Protein AF-A0A397USR7-F1 (afdb_monomer_lite)

Secondary structure (DSSP, 8-state):
-HHHHHHHTTTTTT--TTT-EEEEES-TT-HHHHHHHTTT-SEEEEEE-GGGHHHHHHHHHHHS-HHHHHHHEEEEE--TTSPPPHHHHTS--SEEEESS---SGGGHHHHHHHHHHHHHHSS---------SSHHHHHHHHH--

Radius of gyration: 20.98 Å; chains: 1; bounding box: 42×26×75 Å

InterPro domains:
  IPR019410 Lysine methyltransferase [PF10294] (16-126)
  IPR019410 Lysine methyltransferase [PTHR14614] (4-123)
  IPR029063 S-adenosyl-L-methionine-dependent methyltransferase superfamily [G3DSA:3.40.50.150] (1-145)
  IPR029063 S-adenosyl-L-methionine-dependent methyltransferase superfamily [SSF53335] (12-122)

Structure (mmCIF, N/CA/C/O backbone):
data_AF-A0A397USR7-F1
#
_entry.id   AF-A0A397USR7-F1
#
loop_
_atom_site.group_PDB
_atom_site.id
_atom_site.type_symbol
_atom_site.label_atom_id
_atom_site.label_alt_id
_atom_site.label_comp_id
_atom_site.label_asym_id
_atom_site.label_entity_id
_atom_site.label_seq_id
_atom_site.pdbx_PDB_ins_code
_atom_site.Cartn_x
_atom_site.Cartn_y
_atom_site.Cartn_z
_atom_site.occupancy
_atom_site.B_iso_or_equiv
_atom_site.auth_seq_id
_atom_site.auth_comp_id
_atom_site.auth_asym_id
_atom_site.auth_atom_id
_atom_site.pdbx_PDB_model_num
ATOM 1 N N . MET A 1 1 ? 2.174 -14.957 -7.013 1.00 81.12 1 MET A N 1
ATOM 2 C CA . MET A 1 1 ? 1.853 -15.873 -5.900 1.00 81.12 1 MET A CA 1
ATOM 3 C C . MET A 1 1 ? 0.728 -15.269 -5.062 1.00 81.12 1 MET A C 1
ATOM 5 O O . MET A 1 1 ? -0.366 -15.808 -5.127 1.00 81.12 1 MET A O 1
ATOM 9 N N . LEU A 1 2 ? 0.913 -14.080 -4.467 1.00 93.56 2 LEU A N 1
ATOM 10 C CA . LEU A 1 2 ? -0.160 -13.341 -3.780 1.00 93.56 2 LEU A CA 1
ATOM 11 C C . LEU A 1 2 ? -1.098 -12.548 -4.717 1.00 93.56 2 LEU A C 1
ATOM 13 O O . LEU A 1 2 ? -2.306 -12.761 -4.684 1.00 93.56 2 LEU A O 1
ATOM 17 N N . SER A 1 3 ? -0.575 -11.718 -5.631 1.00 93.00 3 SER A N 1
ATOM 18 C CA . SER A 1 3 ? -1.419 -10.931 -6.563 1.00 93.00 3 SER A CA 1
ATOM 19 C C . SER A 1 3 ? -2.376 -11.797 -7.394 1.00 93.00 3 SER A C 1
ATOM 21 O O . SER A 1 3 ? -3.562 -11.501 -7.518 1.00 93.00 3 SER A O 1
ATOM 23 N N . LYS A 1 4 ? -1.882 -12.933 -7.904 1.00 94.38 4 LYS A N 1
ATOM 24 C CA . LYS A 1 4 ? -2.691 -13.932 -8.621 1.00 94.38 4 LYS A CA 1
ATOM 25 C C . LYS A 1 4 ? -3.797 -14.522 -7.742 1.00 94.38 4 LYS A C 1
ATOM 27 O O . LYS A 1 4 ? -4.906 -14.717 -8.232 1.00 94.38 4 LYS A O 1
ATOM 32 N N . PHE A 1 5 ? -3.506 -14.811 -6.471 1.00 95.69 5 PHE A N 1
ATOM 33 C CA . PHE A 1 5 ? -4.505 -15.309 -5.526 1.00 95.69 5 PHE A CA 1
ATOM 34 C C . PHE A 1 5 ? -5.604 -14.268 -5.303 1.00 95.69 5 PHE A C 1
ATOM 36 O O . PHE A 1 5 ? -6.780 -14.595 -5.454 1.00 95.69 5 PHE A O 1
ATOM 43 N N . MET A 1 6 ? -5.225 -13.015 -5.040 1.00 95.88 6 MET A N 1
ATOM 44 C CA . MET A 1 6 ? -6.175 -11.917 -4.849 1.00 95.88 6 MET A CA 1
ATOM 45 C C . MET A 1 6 ? -7.035 -11.687 -6.094 1.00 95.88 6 MET A C 1
ATOM 47 O O . MET A 1 6 ? -8.249 -11.559 -5.986 1.00 95.88 6 MET A O 1
ATOM 51 N N . PHE A 1 7 ? -6.439 -11.734 -7.289 1.00 94.06 7 PHE A N 1
ATOM 52 C CA . PHE A 1 7 ? -7.182 -11.627 -8.545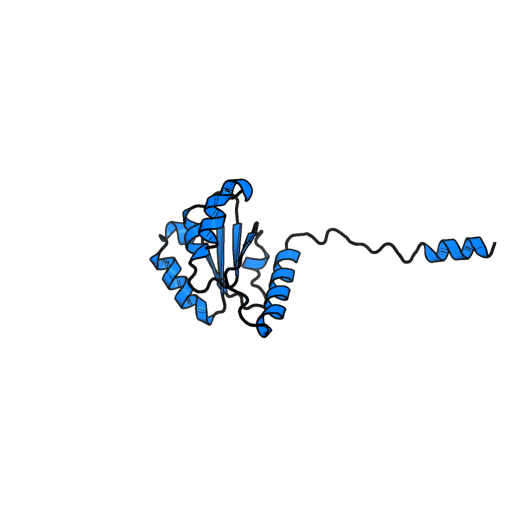 1.00 94.06 7 PHE A CA 1
ATOM 53 C C . PHE A 1 7 ? -8.180 -12.772 -8.740 1.00 94.06 7 PHE A C 1
ATOM 55 O O . PHE A 1 7 ? -9.330 -12.532 -9.120 1.00 94.06 7 PHE A O 1
ATOM 62 N N . ALA A 1 8 ? -7.759 -14.012 -8.476 1.00 96.25 8 ALA A N 1
ATOM 63 C CA . ALA A 1 8 ? -8.606 -15.194 -8.615 1.00 96.25 8 ALA A CA 1
ATOM 64 C C . ALA A 1 8 ? -9.784 -15.190 -7.627 1.00 96.25 8 ALA A C 1
ATOM 66 O O . ALA A 1 8 ? -10.867 -15.651 -7.976 1.00 96.25 8 ALA A O 1
ATOM 67 N N . HIS A 1 9 ? -9.599 -14.610 -6.439 1.00 96.12 9 HIS A N 1
ATOM 68 C CA . HIS A 1 9 ? -10.600 -14.588 -5.370 1.00 96.12 9 HIS A CA 1
ATOM 69 C C . HIS A 1 9 ? -11.188 -13.195 -5.117 1.00 96.12 9 HIS A C 1
ATOM 71 O O . HIS A 1 9 ? -11.793 -12.965 -4.074 1.00 96.12 9 HIS A O 1
ATOM 77 N N . ARG A 1 10 ? -11.061 -12.266 -6.073 1.00 94.94 10 ARG A N 1
ATOM 78 C CA . ARG A 1 10 ? -11.470 -10.859 -5.917 1.00 94.94 10 ARG A CA 1
ATOM 79 C C . ARG A 1 10 ? -12.921 -10.666 -5.472 1.00 94.94 10 ARG A C 1
ATOM 81 O O . ARG A 1 10 ? -13.197 -9.737 -4.731 1.00 94.94 10 ARG A O 1
ATOM 88 N N . GLY A 1 11 ? -13.834 -11.551 -5.885 1.00 95.19 11 GLY A N 1
ATOM 89 C CA . GLY A 1 11 ? -15.235 -11.509 -5.452 1.00 95.19 11 GLY A CA 1
ATOM 90 C C . GLY A 1 11 ? -15.428 -11.948 -3.999 1.00 95.19 11 GLY A C 1
ATOM 91 O O . GLY A 1 11 ? -16.184 -11.320 -3.269 1.00 95.19 11 GLY A O 1
ATOM 92 N N . TRP A 1 12 ? -14.706 -12.982 -3.558 1.00 96.62 12 TRP A N 1
ATOM 93 C CA . TRP A 1 12 ? -14.729 -13.438 -2.162 1.00 96.62 12 TRP A CA 1
ATOM 94 C C . TRP A 1 12 ? -14.071 -12.420 -1.225 1.00 96.62 12 TRP A C 1
ATOM 96 O O . TRP A 1 12 ? -14.582 -12.147 -0.146 1.00 96.62 12 TRP A O 1
ATOM 106 N N . LEU A 1 13 ? -12.978 -11.811 -1.683 1.00 95.62 13 LEU A N 1
ATOM 107 C CA . LEU A 1 13 ? -12.281 -10.727 -0.997 1.00 95.62 13 LEU A CA 1
ATOM 108 C C . LEU A 1 13 ? -12.974 -9.365 -1.166 1.00 95.62 13 LEU A C 1
ATOM 110 O O . LEU A 1 13 ? -12.423 -8.370 -0.731 1.00 95.62 13 LEU A O 1
ATOM 114 N N . ASN A 1 14 ? -14.132 -9.278 -1.829 1.00 95.00 14 ASN A N 1
ATOM 115 C CA . ASN A 1 14 ? -14.846 -8.015 -2.052 1.00 95.00 14 ASN A CA 1
ATOM 116 C C . ASN A 1 14 ? -13.946 -6.859 -2.570 1.00 95.00 14 ASN A C 1
ATOM 118 O O . ASN A 1 14 ? -14.101 -5.705 -2.169 1.00 95.00 14 ASN A O 1
ATOM 122 N N . LEU A 1 15 ? -12.981 -7.170 -3.447 1.00 95.06 15 LEU A N 1
ATOM 123 C CA . LEU A 1 15 ? -12.058 -6.178 -4.004 1.00 95.06 15 LEU A CA 1
ATOM 124 C C . LEU A 1 15 ? -12.779 -5.318 -5.040 1.00 95.06 15 LEU A C 1
ATOM 126 O O . LEU A 1 15 ? -13.462 -5.830 -5.932 1.00 95.06 15 LEU A O 1
ATOM 130 N N . SER A 1 16 ? -12.578 -4.010 -4.951 1.00 93.00 16 SER A N 1
ATOM 131 C CA . SER A 1 16 ? -13.197 -3.020 -5.820 1.00 93.00 16 SER A CA 1
ATOM 132 C C . SER A 1 16 ? -12.183 -1.949 -6.217 1.00 93.00 16 SER A C 1
ATOM 134 O O . SER A 1 16 ? -11.459 -1.383 -5.395 1.00 93.00 16 SER A O 1
ATOM 136 N N . THR A 1 17 ? -12.180 -1.621 -7.508 1.00 92.88 17 THR A N 1
ATOM 137 C CA . THR A 1 17 ? -11.294 -0.608 -8.097 1.00 92.88 17 THR A CA 1
ATOM 138 C C . THR A 1 17 ? -11.597 0.819 -7.643 1.00 92.88 17 THR A C 1
ATOM 140 O O . THR A 1 17 ? -10.806 1.718 -7.908 1.00 92.88 17 THR A O 1
ATOM 143 N N . ASP A 1 18 ? -12.753 1.039 -7.020 1.00 93.44 18 ASP A N 1
ATOM 144 C CA . ASP A 1 18 ? -13.268 2.337 -6.582 1.00 93.44 18 ASP A CA 1
ATOM 145 C C . ASP A 1 18 ? -13.303 2.501 -5.055 1.00 93.44 18 ASP A C 1
ATOM 147 O O . ASP A 1 18 ? -13.437 3.628 -4.571 1.00 93.44 18 ASP A O 1
ATOM 151 N N . LYS A 1 19 ? -13.145 1.412 -4.289 1.00 94.50 19 LYS A N 1
ATOM 152 C CA . LYS A 1 19 ? -13.252 1.433 -2.820 1.00 94.50 19 LYS A CA 1
ATOM 153 C C . LYS A 1 19 ? -12.035 0.885 -2.098 1.00 94.50 19 LYS A C 1
ATOM 155 O O . LYS A 1 19 ? -11.695 1.437 -1.063 1.00 94.50 19 LYS A O 1
ATOM 160 N N . THR A 1 20 ? -11.391 -0.149 -2.633 1.00 97.25 20 THR A N 1
ATOM 161 C CA . THR A 1 20 ? -10.386 -0.898 -1.879 1.00 97.25 20 THR A CA 1
ATOM 162 C C . THR A 1 20 ? -9.052 -0.163 -1.817 1.00 97.25 20 THR A C 1
ATOM 164 O O . THR A 1 20 ? -8.434 0.097 -2.854 1.00 97.25 20 THR A O 1
ATOM 167 N N . ASN A 1 21 ? -8.592 0.101 -0.600 1.00 97.31 21 ASN A N 1
ATOM 168 C CA . ASN A 1 21 ? -7.273 0.622 -0.281 1.00 97.31 21 ASN A CA 1
ATOM 169 C C . ASN A 1 21 ? -6.397 -0.496 0.291 1.00 97.31 21 ASN A C 1
ATOM 171 O O . ASN A 1 21 ? -6.809 -1.205 1.211 1.00 97.31 21 ASN A O 1
ATOM 175 N N . ILE A 1 22 ? -5.177 -0.635 -0.222 1.00 97.88 22 ILE A N 1
ATOM 176 C CA . ILE A 1 22 ? -4.226 -1.654 0.231 1.00 97.88 22 ILE A CA 1
ATOM 177 C C . ILE A 1 22 ? -2.925 -1.011 0.698 1.00 97.88 22 ILE A C 1
ATOM 179 O O . ILE A 1 22 ? -2.359 -0.181 -0.007 1.00 97.88 22 ILE A O 1
ATOM 183 N N . LEU A 1 23 ? -2.421 -1.451 1.846 1.00 98.25 23 LEU A N 1
ATOM 184 C CA . LEU A 1 23 ? -1.060 -1.186 2.299 1.00 98.25 23 LEU A CA 1
ATOM 185 C C . LEU A 1 23 ? -0.217 -2.451 2.121 1.00 98.25 23 LEU A C 1
ATOM 187 O O . LEU A 1 23 ? -0.510 -3.484 2.716 1.00 98.25 23 LEU A O 1
ATOM 191 N N . GLU A 1 24 ? 0.829 -2.384 1.306 1.00 98.38 24 GLU A N 1
ATOM 192 C CA . GLU A 1 24 ? 1.814 -3.453 1.156 1.00 98.38 24 GLU A CA 1
ATOM 193 C C . GLU A 1 24 ? 3.050 -3.154 2.012 1.00 98.38 24 GLU A C 1
ATOM 195 O O . GLU A 1 24 ? 3.719 -2.133 1.827 1.00 98.38 24 GLU A O 1
ATOM 200 N N . LEU A 1 25 ? 3.353 -4.058 2.945 1.00 98.12 25 LEU A N 1
ATOM 201 C CA . LEU A 1 25 ? 4.554 -4.038 3.778 1.00 98.12 25 LEU A CA 1
ATOM 202 C C . LEU A 1 25 ? 5.666 -4.854 3.119 1.00 98.12 25 LEU A C 1
ATOM 204 O O . LEU A 1 25 ? 5.424 -5.982 2.692 1.00 98.12 25 LEU A O 1
ATOM 208 N N . GLY A 1 26 ? 6.888 -4.314 3.091 1.00 97.25 26 GLY A N 1
ATOM 209 C CA . GLY A 1 26 ? 8.051 -5.008 2.526 1.00 97.25 26 GLY A CA 1
ATOM 210 C C . GLY A 1 26 ? 7.873 -5.301 1.038 1.00 97.25 26 GLY A C 1
ATOM 211 O O . GLY A 1 26 ? 7.965 -6.448 0.602 1.00 97.25 26 GLY A O 1
ATOM 212 N N . SER A 1 27 ? 7.562 -4.263 0.263 1.00 97.69 27 SER A N 1
ATOM 213 C CA . SER A 1 27 ? 7.222 -4.377 -1.159 1.00 97.69 27 SER A CA 1
ATOM 214 C C . SER A 1 27 ? 8.376 -4.925 -2.008 1.00 97.69 27 SER A C 1
ATOM 216 O O . SER A 1 27 ? 8.151 -5.494 -3.079 1.00 97.69 27 SER A O 1
ATOM 218 N N . GLY A 1 28 ? 9.622 -4.724 -1.579 1.00 96.19 28 GLY A N 1
ATOM 219 C CA . GLY A 1 28 ? 10.848 -5.067 -2.283 1.00 96.19 28 GLY A CA 1
ATOM 220 C C . GLY A 1 28 ? 10.857 -4.489 -3.696 1.00 96.19 28 GLY A C 1
ATOM 221 O O . GLY A 1 28 ? 10.992 -3.287 -3.917 1.00 96.19 28 GLY A O 1
ATOM 222 N N . CYS A 1 29 ? 10.678 -5.361 -4.688 1.00 95.75 29 CYS A N 1
ATOM 223 C CA . CYS A 1 29 ? 10.581 -4.966 -6.094 1.00 95.75 29 CYS A CA 1
ATOM 224 C C . CYS A 1 29 ? 9.197 -4.419 -6.504 1.00 95.75 29 CYS A C 1
ATOM 226 O O . CYS A 1 29 ? 9.058 -3.948 -7.632 1.00 95.75 29 CYS A O 1
ATOM 228 N N . GLY A 1 30 ? 8.186 -4.505 -5.640 1.00 96.12 30 GLY A N 1
ATOM 229 C CA . GLY A 1 30 ? 6.821 -4.023 -5.861 1.00 96.12 30 GLY A CA 1
ATOM 230 C C . GLY A 1 30 ? 5.947 -4.945 -6.708 1.00 96.12 30 GLY A C 1
ATOM 231 O O . GLY A 1 30 ? 4.929 -4.505 -7.228 1.00 96.12 30 GLY A O 1
ATOM 232 N N . LEU A 1 31 ? 6.331 -6.211 -6.909 1.00 94.81 31 LEU A N 1
ATOM 233 C CA . LEU A 1 31 ? 5.663 -7.091 -7.878 1.00 94.81 31 LEU A CA 1
ATOM 234 C C . LEU A 1 31 ? 4.169 -7.284 -7.579 1.00 94.81 31 LEU A C 1
ATOM 236 O O . LEU A 1 31 ? 3.348 -7.230 -8.498 1.00 94.81 31 LEU A O 1
ATOM 240 N N . THR A 1 32 ? 3.817 -7.531 -6.316 1.00 95.88 32 THR A N 1
ATOM 241 C CA . THR A 1 32 ? 2.422 -7.755 -5.935 1.00 95.88 32 THR A CA 1
ATOM 242 C C . THR A 1 32 ? 1.632 -6.464 -6.083 1.00 95.88 32 THR A C 1
ATOM 244 O O . THR A 1 32 ? 0.676 -6.445 -6.857 1.00 95.88 32 THR A O 1
ATOM 247 N N . GLY A 1 33 ? 2.039 -5.374 -5.437 1.00 96.44 33 GLY A N 1
ATOM 248 C CA . GLY A 1 33 ? 1.257 -4.150 -5.469 1.00 96.44 33 GLY A CA 1
ATOM 249 C C . GLY A 1 33 ? 1.208 -3.439 -6.822 1.00 96.44 33 GLY A C 1
ATOM 250 O O . GLY A 1 33 ? 0.136 -2.975 -7.207 1.00 96.44 33 GLY A O 1
ATOM 251 N N . ILE A 1 34 ? 2.276 -3.460 -7.631 1.00 96.94 34 ILE A N 1
ATOM 252 C CA . ILE A 1 34 ? 2.226 -2.978 -9.029 1.00 96.94 34 ILE A CA 1
ATOM 253 C C . ILE A 1 34 ? 1.181 -3.769 -9.828 1.00 96.94 34 ILE A C 1
ATOM 255 O O . ILE A 1 34 ? 0.396 -3.195 -10.584 1.00 96.94 34 ILE A O 1
ATOM 259 N N . SER A 1 35 ? 1.123 -5.091 -9.639 1.00 95.50 35 SER A N 1
ATOM 260 C CA . SER A 1 35 ? 0.122 -5.931 -10.301 1.00 95.50 35 SER A CA 1
ATOM 261 C C . SER A 1 35 ? -1.306 -5.618 -9.842 1.00 95.50 35 SER A C 1
ATOM 263 O O . SER A 1 35 ? -2.226 -5.740 -10.650 1.00 95.50 35 SER A O 1
ATOM 265 N N . LEU A 1 36 ? -1.515 -5.241 -8.578 1.00 95.31 36 LEU A N 1
ATOM 266 C CA . LEU A 1 36 ? -2.839 -4.899 -8.047 1.00 95.31 36 LEU A CA 1
ATOM 267 C C . LEU A 1 36 ? -3.290 -3.497 -8.485 1.00 95.31 36 LEU A C 1
ATOM 269 O O . LEU A 1 36 ? -4.464 -3.320 -8.823 1.00 95.31 36 LEU A O 1
ATOM 273 N N . ALA A 1 37 ? -2.361 -2.534 -8.547 1.00 94.50 37 ALA A N 1
ATOM 274 C CA . ALA A 1 37 ? -2.612 -1.140 -8.927 1.00 94.50 37 ALA A CA 1
ATOM 275 C C . ALA A 1 37 ? -3.329 -1.003 -10.280 1.00 94.50 37 ALA A C 1
ATOM 277 O O . ALA A 1 37 ? -4.183 -0.135 -10.462 1.00 94.50 37 ALA A O 1
ATOM 278 N N . THR A 1 38 ? -3.005 -1.886 -11.228 1.00 86.31 38 THR A N 1
ATOM 279 C CA . THR A 1 38 ? -3.554 -1.853 -12.591 1.00 86.31 38 THR A CA 1
ATOM 280 C C . THR A 1 38 ? -4.988 -2.365 -12.696 1.00 86.31 38 THR A C 1
ATOM 282 O O . THR A 1 38 ? -5.659 -2.054 -13.677 1.00 86.31 38 THR A O 1
ATOM 285 N N . THR A 1 39 ? -5.477 -3.165 -11.739 1.00 80.88 39 THR A N 1
ATOM 286 C CA . THR A 1 39 ? -6.657 -4.013 -11.999 1.00 80.88 39 THR A CA 1
ATOM 287 C C . THR A 1 39 ? -7.677 -4.134 -10.873 1.00 80.88 39 THR A C 1
ATOM 289 O O . THR A 1 39 ? -8.831 -4.427 -11.179 1.00 80.88 39 THR A O 1
ATOM 292 N N . LEU A 1 40 ? -7.309 -3.954 -9.599 1.00 84.00 40 LEU A N 1
ATOM 293 C CA . LEU A 1 40 ? -8.152 -4.447 -8.495 1.00 84.00 40 LEU A CA 1
ATOM 294 C C . LEU A 1 40 ? -8.466 -3.444 -7.388 1.00 84.00 40 LEU A C 1
ATOM 296 O O . LEU A 1 40 ? -9.322 -3.739 -6.559 1.00 84.00 40 LEU A O 1
ATOM 300 N N . VAL A 1 41 ? -7.797 -2.290 -7.353 1.00 93.88 41 VAL A N 1
ATOM 301 C CA . VAL A 1 41 ? -7.845 -1.395 -6.187 1.00 93.88 41 VAL A CA 1
ATOM 302 C C . VAL A 1 41 ? -8.013 0.072 -6.567 1.00 93.88 41 VAL A C 1
ATOM 304 O O . VAL A 1 41 ? -7.735 0.487 -7.703 1.00 93.88 41 VAL A O 1
ATOM 307 N N . LYS A 1 42 ? -8.494 0.843 -5.592 1.00 97.00 42 LYS A N 1
ATOM 308 C CA . LYS A 1 42 ? -8.588 2.302 -5.629 1.00 97.00 42 LYS A CA 1
ATOM 309 C C . LYS A 1 42 ? -7.242 2.939 -5.318 1.00 97.00 42 LYS A C 1
ATOM 311 O O . LYS A 1 42 ? -6.791 3.794 -6.070 1.00 97.00 42 LYS A O 1
ATOM 316 N N . LEU A 1 43 ? -6.623 2.507 -4.224 1.00 97.19 43 LEU A N 1
ATOM 317 C CA . LEU A 1 43 ? -5.362 3.028 -3.717 1.00 97.19 43 LEU A CA 1
ATOM 318 C C . LEU A 1 43 ? -4.480 1.863 -3.286 1.00 97.19 43 LEU A C 1
ATOM 320 O O . LEU A 1 43 ? -4.959 0.913 -2.666 1.00 97.19 43 LEU A O 1
ATOM 324 N N . ILE A 1 44 ? -3.190 1.958 -3.572 1.00 97.81 44 ILE A N 1
ATOM 325 C CA . ILE A 1 44 ? -2.193 1.070 -2.999 1.00 97.81 44 ILE A CA 1
ATOM 326 C C . ILE A 1 44 ? -0.974 1.854 -2.529 1.00 97.81 44 ILE A C 1
ATOM 328 O O . ILE A 1 44 ? -0.398 2.631 -3.289 1.00 97.81 44 ILE A O 1
ATOM 332 N N . ALA A 1 45 ? -0.590 1.646 -1.275 1.00 98.19 45 ALA A N 1
ATOM 333 C CA . ALA A 1 45 ? 0.681 2.095 -0.736 1.00 98.19 45 ALA A CA 1
ATOM 334 C C . ALA A 1 45 ? 1.688 0.948 -0.779 1.00 98.19 45 ALA A C 1
ATOM 336 O O . ALA A 1 45 ? 1.464 -0.106 -0.193 1.00 98.19 45 ALA A O 1
ATOM 337 N N . LEU A 1 46 ? 2.795 1.170 -1.479 1.00 98.38 46 LEU A N 1
ATOM 338 C CA . LEU A 1 46 ? 3.940 0.275 -1.542 1.00 98.38 46 LEU A CA 1
ATOM 339 C C . LEU A 1 46 ? 4.977 0.790 -0.552 1.00 98.38 46 LEU A C 1
ATOM 341 O O . LEU A 1 46 ? 5.565 1.853 -0.776 1.00 98.38 46 LEU A O 1
ATOM 345 N N . THR A 1 47 ? 5.178 0.067 0.545 1.00 98.62 47 THR A N 1
ATOM 346 C CA . THR A 1 47 ? 6.121 0.476 1.588 1.00 98.62 47 THR A CA 1
ATOM 347 C C . THR A 1 47 ? 7.301 -0.465 1.719 1.00 98.62 47 THR A C 1
ATOM 349 O O . THR A 1 47 ? 7.181 -1.675 1.499 1.00 98.62 47 THR A O 1
ATOM 352 N N . ASP A 1 48 ? 8.451 0.117 2.039 1.00 98.12 48 ASP A N 1
ATOM 353 C CA . ASP A 1 48 ? 9.698 -0.589 2.314 1.00 98.12 48 ASP A CA 1
ATOM 354 C C . ASP A 1 48 ? 10.678 0.332 3.066 1.00 98.12 48 ASP A C 1
ATOM 356 O O . ASP A 1 48 ? 10.414 1.525 3.223 1.00 98.12 48 ASP A O 1
ATOM 360 N N . GLN A 1 49 ? 11.823 -0.190 3.500 1.00 96.62 49 GLN A N 1
ATOM 361 C CA . GLN A 1 49 ? 12.891 0.610 4.112 1.00 96.62 49 GLN A CA 1
ATOM 362 C C . GLN A 1 49 ? 13.492 1.613 3.106 1.00 96.62 49 GLN A C 1
ATOM 364 O O . GLN A 1 49 ? 13.554 1.332 1.903 1.00 96.62 49 GLN A O 1
ATOM 369 N N . ALA A 1 50 ? 14.012 2.758 3.578 1.00 97.56 50 ALA A N 1
ATOM 370 C CA . ALA A 1 50 ? 14.553 3.837 2.728 1.00 97.56 50 ALA A CA 1
ATOM 371 C C . ALA A 1 50 ? 15.479 3.354 1.600 1.00 97.56 50 ALA A C 1
ATOM 373 O O . ALA A 1 50 ? 15.409 3.827 0.463 1.00 97.56 50 ALA A O 1
ATOM 374 N N . THR A 1 51 ? 16.348 2.387 1.905 1.00 97.50 51 THR A N 1
ATOM 375 C CA . THR A 1 51 ? 17.339 1.851 0.957 1.00 97.50 51 THR A CA 1
ATOM 376 C C . THR A 1 51 ? 16.710 1.138 -0.243 1.00 97.50 51 THR A C 1
ATOM 378 O O . THR A 1 51 ? 17.329 1.077 -1.305 1.00 97.50 51 THR A O 1
ATOM 381 N N . MET A 1 52 ? 15.471 0.654 -0.121 1.00 97.56 52 MET A N 1
ATOM 382 C CA . MET A 1 52 ? 14.748 -0.033 -1.192 1.00 97.56 52 MET A CA 1
ATOM 383 C C . MET A 1 52 ? 13.930 0.916 -2.073 1.00 97.56 52 MET A C 1
ATOM 385 O O . MET A 1 52 ? 13.658 0.591 -3.23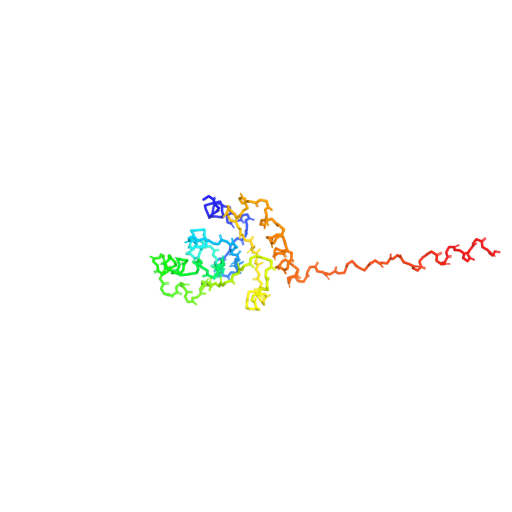5 1.00 97.56 52 MET A O 1
ATOM 389 N N . LEU A 1 53 ? 13.591 2.115 -1.587 1.00 98.00 53 LEU A N 1
ATOM 390 C CA . LEU A 1 53 ? 12.719 3.054 -2.301 1.00 98.00 53 LEU A CA 1
ATOM 391 C C . LEU A 1 53 ? 13.208 3.435 -3.707 1.00 98.00 53 LEU A C 1
ATOM 393 O O . LEU A 1 53 ? 12.373 3.470 -4.614 1.00 98.00 53 LEU A O 1
ATOM 397 N N . PRO A 1 54 ? 14.512 3.670 -3.974 1.00 98.19 54 PRO A N 1
ATOM 398 C CA . PRO A 1 54 ? 14.970 3.963 -5.333 1.00 98.19 54 PRO A CA 1
ATOM 399 C C . PRO A 1 54 ? 14.675 2.826 -6.322 1.00 98.19 54 PRO A C 1
ATOM 401 O O . PRO A 1 54 ? 14.315 3.072 -7.478 1.00 98.19 54 PRO A O 1
ATOM 404 N N . HIS A 1 55 ? 14.797 1.574 -5.871 1.00 98.06 55 HIS A N 1
ATOM 405 C CA . HIS A 1 55 ? 14.523 0.387 -6.681 1.00 98.06 55 HIS A CA 1
ATOM 406 C C . HIS A 1 55 ? 13.024 0.189 -6.894 1.00 98.06 55 HIS A C 1
ATOM 408 O O . HIS A 1 55 ? 12.587 -0.034 -8.027 1.00 98.06 55 HIS A O 1
ATOM 414 N N . LEU A 1 56 ? 1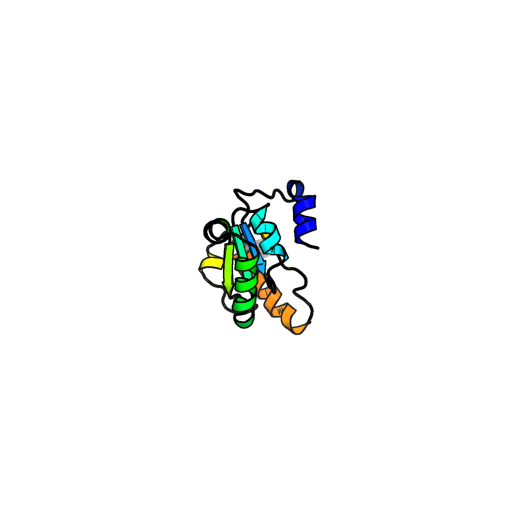2.241 0.341 -5.829 1.00 98.31 56 LEU A N 1
ATOM 415 C CA . LEU A 1 56 ? 10.788 0.254 -5.873 1.00 98.31 56 LEU A CA 1
ATOM 416 C C . LEU A 1 56 ? 10.201 1.304 -6.826 1.00 98.31 56 LEU A C 1
ATOM 418 O O . LEU A 1 56 ? 9.464 0.959 -7.750 1.00 98.31 56 LEU A O 1
ATOM 422 N N . TRP A 1 57 ? 10.622 2.567 -6.704 1.00 98.12 57 TRP A N 1
ATOM 423 C CA . TRP A 1 57 ? 10.205 3.643 -7.606 1.00 98.12 57 TRP A CA 1
ATOM 424 C C . TRP A 1 57 ? 10.570 3.380 -9.064 1.00 98.12 57 TRP A C 1
ATOM 426 O O . TRP A 1 57 ? 9.769 3.654 -9.961 1.00 98.12 57 TRP A O 1
ATOM 436 N N . LYS A 1 58 ? 11.771 2.853 -9.325 1.00 98.19 58 LYS A N 1
ATOM 437 C CA . LYS A 1 58 ? 12.187 2.481 -10.682 1.00 98.19 58 LYS A CA 1
ATOM 438 C C . LYS A 1 58 ? 11.251 1.427 -11.275 1.00 98.19 58 LYS A C 1
ATOM 440 O O . LYS A 1 58 ? 10.889 1.534 -12.445 1.00 98.19 58 LYS A O 1
ATOM 445 N N . ASN A 1 59 ? 10.848 0.435 -10.485 1.00 98.12 59 ASN A N 1
ATOM 446 C CA . ASN A 1 59 ? 9.936 -0.609 -10.941 1.00 98.12 59 ASN A CA 1
ATOM 447 C C . ASN A 1 59 ? 8.518 -0.073 -11.153 1.00 98.12 59 ASN A C 1
ATOM 449 O O . ASN A 1 59 ? 7.920 -0.376 -12.182 1.00 98.12 59 ASN A O 1
ATOM 453 N N . VAL A 1 60 ? 8.018 0.778 -10.255 1.00 98.19 60 VAL A N 1
ATOM 454 C CA . VAL A 1 60 ? 6.725 1.464 -10.406 1.00 98.19 60 VAL A CA 1
ATOM 455 C C . VAL A 1 60 ? 6.682 2.244 -11.721 1.00 98.19 60 VAL A C 1
ATOM 457 O O . VAL A 1 60 ? 5.837 1.974 -12.567 1.00 98.19 60 VAL A O 1
ATOM 460 N N . LYS A 1 61 ? 7.661 3.127 -11.953 1.00 97.69 61 LYS A N 1
ATOM 461 C CA . LYS A 1 61 ? 7.737 3.966 -13.163 1.00 97.69 61 LYS A CA 1
ATOM 462 C C . LYS A 1 61 ? 7.913 3.175 -14.456 1.00 97.69 61 LYS A C 1
ATOM 464 O O . LYS A 1 61 ? 7.583 3.669 -15.525 1.00 97.69 61 LYS A O 1
ATOM 469 N N . ARG A 1 62 ? 8.484 1.971 -14.380 1.00 97.50 62 ARG A N 1
ATOM 470 C CA . ARG A 1 62 ? 8.688 1.111 -15.551 1.00 97.50 62 ARG A CA 1
ATOM 471 C C . ARG A 1 62 ? 7.430 0.339 -15.947 1.00 97.50 62 ARG A C 1
ATOM 473 O O . ARG A 1 62 ? 7.325 -0.057 -17.102 1.00 97.50 62 ARG A O 1
ATOM 480 N N . ASN A 1 63 ? 6.537 0.072 -14.997 1.00 97.12 63 ASN A N 1
ATOM 481 C CA . ASN A 1 63 ? 5.410 -0.840 -15.199 1.00 97.12 63 ASN A CA 1
ATOM 482 C C . ASN A 1 63 ? 4.042 -0.152 -15.137 1.00 97.12 63 ASN A C 1
ATOM 484 O O . ASN A 1 63 ? 3.054 -0.788 -15.489 1.00 97.12 63 ASN A O 1
ATOM 488 N N . LEU A 1 64 ? 3.976 1.105 -14.692 1.00 96.62 64 LEU A N 1
ATOM 489 C CA . LEU A 1 64 ? 2.743 1.878 -14.580 1.00 96.62 64 LEU A CA 1
ATOM 490 C C . LEU A 1 64 ? 2.877 3.211 -15.316 1.00 96.62 64 LEU A C 1
ATOM 492 O O . LEU A 1 64 ? 3.909 3.877 -15.224 1.00 96.62 64 LEU A O 1
ATOM 496 N N . ASP A 1 65 ? 1.805 3.615 -15.989 1.00 95.56 65 ASP A N 1
ATOM 497 C CA . ASP A 1 65 ? 1.710 4.933 -16.609 1.00 95.56 65 ASP A CA 1
ATOM 498 C C . ASP A 1 65 ? 1.566 6.036 -15.548 1.00 95.56 65 ASP A C 1
ATOM 500 O O . ASP A 1 65 ? 1.068 5.805 -14.440 1.00 95.56 65 ASP A O 1
ATOM 504 N N . SER A 1 66 ? 1.969 7.261 -15.894 1.00 95.38 66 SER A N 1
ATOM 505 C CA . SER A 1 66 ? 1.963 8.419 -14.984 1.00 95.38 66 SER A CA 1
ATOM 506 C C . SER A 1 66 ? 0.604 8.689 -14.338 1.00 95.38 66 SER A C 1
ATOM 508 O O . SER A 1 66 ? 0.533 9.070 -13.167 1.00 95.38 66 SER A O 1
ATOM 510 N N . ASP A 1 67 ? -0.476 8.463 -15.081 1.00 95.31 67 ASP A N 1
ATOM 511 C CA . ASP A 1 67 ? -1.840 8.726 -14.625 1.00 95.31 67 ASP A CA 1
ATOM 512 C C . ASP A 1 67 ? -2.265 7.726 -13.545 1.00 95.31 67 ASP A C 1
ATOM 514 O O . ASP A 1 67 ? -2.873 8.104 -12.545 1.00 95.31 67 ASP A O 1
ATOM 518 N N . LEU A 1 68 ? -1.880 6.452 -13.684 1.00 94.12 68 LEU A N 1
ATOM 519 C CA . LEU A 1 68 ? -2.115 5.442 -12.649 1.00 94.12 68 LEU A CA 1
ATOM 520 C C . LEU A 1 68 ? -1.264 5.706 -11.411 1.00 94.12 68 LEU A C 1
ATOM 522 O O . LEU A 1 68 ? -1.767 5.598 -10.295 1.00 94.12 68 LEU A O 1
ATOM 526 N N . ILE A 1 69 ? 0.005 6.077 -11.603 1.00 95.75 69 ILE A N 1
ATOM 527 C CA . ILE A 1 69 ? 0.901 6.401 -10.489 1.00 95.75 69 ILE A CA 1
ATOM 528 C C . ILE A 1 69 ? 0.304 7.544 -9.664 1.00 95.75 69 ILE A C 1
ATOM 530 O O . ILE A 1 69 ? 0.138 7.403 -8.459 1.00 95.75 69 ILE A O 1
ATOM 534 N N . SER A 1 70 ? -0.073 8.645 -10.317 1.00 94.88 70 SER A N 1
ATOM 535 C CA . SER A 1 70 ? -0.596 9.838 -9.638 1.00 94.88 70 SER A CA 1
ATOM 536 C C . SER A 1 70 ? -1.957 9.637 -8.967 1.00 94.88 70 SER A C 1
ATOM 538 O O . SER A 1 70 ? -2.237 10.293 -7.967 1.00 94.88 70 SER A O 1
ATOM 540 N N . SER A 1 71 ? -2.805 8.748 -9.491 1.00 94.31 71 SER A N 1
ATOM 541 C CA . SER A 1 71 ? -4.170 8.562 -8.982 1.00 94.31 71 SER A CA 1
ATOM 542 C C . SER A 1 71 ? -4.329 7.412 -7.989 1.00 94.31 71 SER A C 1
ATOM 544 O O . SER A 1 71 ? -5.274 7.438 -7.199 1.00 94.31 71 SER A O 1
ATOM 546 N N . LYS A 1 72 ? -3.449 6.401 -8.024 1.00 95.44 72 LYS A N 1
ATOM 547 C CA . LYS A 1 72 ? -3.651 5.145 -7.281 1.00 95.44 72 LYS A CA 1
ATOM 548 C C . LYS A 1 72 ? -2.461 4.653 -6.474 1.00 95.44 72 LYS A C 1
ATOM 550 O O . LYS A 1 72 ? -2.650 3.730 -5.686 1.00 95.44 72 LYS A O 1
ATOM 555 N N . VAL A 1 73 ? -1.255 5.179 -6.677 1.00 97.50 73 VAL A N 1
ATOM 556 C CA . VAL A 1 73 ? -0.045 4.584 -6.093 1.00 97.50 73 VAL A CA 1
ATOM 557 C C . VAL A 1 73 ? 0.645 5.562 -5.163 1.00 97.50 73 VAL A C 1
ATOM 559 O O . VAL A 1 73 ? 1.039 6.654 -5.560 1.00 97.50 73 VAL A O 1
ATOM 562 N N . LEU A 1 74 ? 0.859 5.119 -3.931 1.00 97.25 74 LEU A N 1
ATOM 563 C CA . LEU A 1 74 ? 1.748 5.758 -2.974 1.00 97.25 74 LEU A CA 1
ATOM 564 C C . LEU A 1 74 ? 2.983 4.876 -2.820 1.00 97.25 74 LEU A C 1
ATOM 566 O O . LEU A 1 74 ? 2.877 3.654 -2.756 1.00 97.25 74 LEU A O 1
ATOM 570 N N . VAL A 1 75 ? 4.158 5.490 -2.766 1.00 97.81 75 VAL A N 1
ATOM 571 C CA . VAL A 1 75 ? 5.398 4.800 -2.407 1.00 97.81 75 VAL A CA 1
ATOM 572 C C . VAL A 1 75 ? 5.990 5.562 -1.241 1.00 97.81 75 VAL A C 1
ATOM 574 O O . VAL A 1 75 ? 6.269 6.754 -1.377 1.00 97.81 75 VAL A O 1
ATOM 577 N N . ALA A 1 76 ? 6.151 4.889 -0.110 1.00 97.81 76 ALA A N 1
ATOM 578 C CA . ALA A 1 76 ? 6.556 5.521 1.136 1.00 97.81 76 ALA A CA 1
ATOM 579 C C . ALA A 1 76 ? 7.556 4.653 1.896 1.00 97.81 76 ALA A C 1
ATOM 581 O O . ALA A 1 76 ? 7.601 3.434 1.726 1.00 97.81 76 ALA A O 1
ATOM 582 N N . GLU A 1 77 ? 8.358 5.300 2.734 1.00 98.25 77 GLU A N 1
ATOM 583 C CA . GLU A 1 77 ? 9.200 4.591 3.683 1.00 98.25 77 GLU A CA 1
ATOM 584 C C . GLU A 1 77 ? 8.344 3.970 4.788 1.00 98.25 77 GLU A C 1
ATOM 586 O O . GLU A 1 77 ? 7.440 4.614 5.319 1.00 98.25 77 GLU A O 1
ATOM 591 N N . LEU A 1 78 ? 8.645 2.723 5.142 1.00 98.19 78 LEU A N 1
ATOM 592 C CA . LEU A 1 78 ? 8.166 2.105 6.369 1.00 98.19 78 LEU A CA 1
ATOM 593 C C . LEU A 1 78 ? 9.169 1.039 6.806 1.00 98.19 78 LEU A C 1
ATOM 595 O O . LEU A 1 78 ? 9.192 -0.075 6.279 1.00 98.19 78 LEU A O 1
ATOM 599 N N . THR A 1 79 ? 9.978 1.388 7.800 1.00 97.31 79 THR A N 1
ATOM 600 C CA . THR A 1 79 ? 10.855 0.442 8.489 1.00 97.31 79 THR A CA 1
ATOM 601 C C . THR A 1 79 ? 10.093 -0.172 9.659 1.00 97.31 79 THR A C 1
ATOM 603 O O . THR A 1 79 ? 9.514 0.533 10.486 1.00 97.31 79 THR A O 1
ATOM 606 N N . TRP A 1 80 ? 10.041 -1.501 9.726 1.00 96.81 80 TRP A N 1
ATOM 607 C CA . TRP A 1 80 ? 9.279 -2.181 10.771 1.00 96.81 80 TRP A CA 1
ATOM 608 C C . TRP A 1 80 ? 9.846 -1.895 12.165 1.00 96.81 80 TRP A C 1
ATOM 610 O O . TRP A 1 80 ? 11.057 -1.913 12.365 1.00 96.81 80 TRP A O 1
ATOM 620 N N . GLY A 1 81 ? 8.958 -1.677 13.134 1.00 95.31 81 GLY A N 1
ATOM 621 C CA . GLY A 1 81 ? 9.300 -1.340 14.521 1.00 95.31 81 GLY A CA 1
ATOM 622 C C . GLY A 1 81 ? 9.584 0.149 14.748 1.00 95.31 81 GLY A C 1
ATOM 623 O O . GLY A 1 81 ? 9.607 0.601 15.892 1.00 95.31 81 GLY A O 1
ATOM 624 N N . GLU A 1 82 ? 9.737 0.936 13.683 1.00 96.06 82 GLU A N 1
ATOM 625 C CA . GLU A 1 82 ? 9.964 2.379 13.771 1.00 96.06 82 GLU A CA 1
ATOM 626 C C . GLU A 1 82 ? 8.647 3.175 13.760 1.00 96.06 82 GLU A C 1
ATOM 628 O O . GLU A 1 82 ? 7.543 2.614 13.764 1.00 96.06 82 GLU A O 1
ATOM 633 N N . GLU A 1 83 ? 8.743 4.506 13.834 1.00 94.69 83 GLU A N 1
ATOM 634 C CA . GLU A 1 83 ? 7.567 5.365 13.694 1.00 94.69 83 GLU A CA 1
ATOM 635 C C . GLU A 1 83 ? 6.980 5.258 12.284 1.00 94.69 83 GLU A C 1
ATOM 637 O O . GLU A 1 83 ? 7.694 5.270 11.284 1.00 94.69 83 GLU A O 1
ATOM 642 N N . ILE A 1 84 ? 5.653 5.156 12.216 1.00 95.44 84 ILE A N 1
ATOM 643 C CA . ILE A 1 84 ? 4.924 5.049 10.954 1.00 95.44 84 ILE A CA 1
ATOM 644 C C . ILE A 1 84 ? 4.487 6.450 10.540 1.00 95.44 84 ILE A C 1
ATOM 646 O O . ILE A 1 84 ? 3.949 7.206 11.354 1.00 95.44 84 ILE A O 1
ATOM 650 N N . ASP A 1 85 ? 4.693 6.776 9.266 1.00 93.25 85 ASP A N 1
ATOM 651 C CA . ASP A 1 85 ? 4.298 8.059 8.694 1.00 93.25 85 ASP A CA 1
ATOM 652 C C . ASP A 1 85 ? 2.806 8.360 8.948 1.00 93.25 85 ASP A C 1
ATOM 654 O O . ASP A 1 85 ? 1.930 7.496 8.814 1.00 93.25 85 ASP A O 1
ATOM 658 N N . LYS A 1 86 ? 2.510 9.613 9.306 1.00 90.31 86 LYS A N 1
ATOM 659 C CA . LYS A 1 86 ? 1.151 10.090 9.589 1.00 90.31 86 LYS A CA 1
ATOM 660 C C . LYS A 1 86 ? 0.228 9.967 8.381 1.00 90.31 86 LYS A C 1
ATOM 662 O O . LYS A 1 86 ? -0.963 9.733 8.568 1.00 90.31 86 LYS A O 1
ATOM 667 N N . ASP A 1 87 ? 0.749 10.084 7.169 1.00 89.94 87 ASP A N 1
ATOM 668 C CA . ASP A 1 87 ? -0.026 9.941 5.939 1.00 89.94 87 ASP A CA 1
ATOM 669 C C . ASP A 1 87 ? -0.437 8.478 5.717 1.00 89.94 87 ASP A C 1
ATOM 671 O O . ASP A 1 87 ? -1.547 8.211 5.263 1.00 89.94 87 ASP A O 1
ATOM 675 N N . ILE A 1 88 ? 0.399 7.514 6.125 1.00 94.75 88 ILE A N 1
ATOM 676 C CA . ILE A 1 88 ? 0.031 6.089 6.132 1.00 94.75 88 ILE A CA 1
ATOM 677 C C . ILE A 1 88 ? -0.981 5.803 7.244 1.00 94.75 88 ILE A C 1
ATOM 679 O O . ILE A 1 88 ? -1.963 5.098 7.021 1.00 94.75 88 ILE A O 1
ATOM 683 N N . LEU A 1 89 ? -0.761 6.361 8.435 1.00 92.25 89 LEU A N 1
ATOM 684 C CA . LEU A 1 89 ? -1.615 6.160 9.606 1.00 92.25 89 LEU A CA 1
ATOM 685 C C . LEU A 1 89 ? -2.993 6.828 9.485 1.00 92.25 89 LEU A C 1
ATOM 687 O O . LEU A 1 89 ? -3.965 6.326 10.039 1.00 92.25 89 LEU A O 1
ATOM 691 N N . SER A 1 90 ? -3.096 7.962 8.800 1.00 89.50 90 SER A N 1
ATOM 692 C CA . SER A 1 90 ? -4.366 8.680 8.622 1.00 89.50 90 SER A CA 1
ATOM 693 C C . SER A 1 90 ? -5.289 8.029 7.591 1.00 89.50 90 SER A C 1
ATOM 695 O O . SER A 1 90 ? -6.469 8.383 7.508 1.00 89.50 90 SER A O 1
ATOM 697 N N . GLN A 1 91 ? -4.770 7.060 6.839 1.00 91.19 91 GLN A N 1
ATOM 698 C CA . GLN A 1 91 ? -5.496 6.374 5.792 1.00 91.19 91 GLN A CA 1
ATOM 699 C C . GLN A 1 91 ? -6.184 5.111 6.312 1.00 91.19 91 GLN A C 1
ATOM 701 O O . GLN A 1 91 ? -5.607 4.323 7.053 1.00 91.19 91 GLN A O 1
ATOM 706 N N . HIS A 1 92 ? -7.425 4.899 5.873 1.00 92.44 92 HIS A N 1
ATOM 707 C CA . HIS A 1 92 ? -8.130 3.635 6.081 1.00 92.44 92 HIS A CA 1
ATOM 708 C C . HIS A 1 92 ? -7.638 2.598 5.068 1.00 92.44 92 HIS A C 1
ATOM 710 O O . HIS A 1 92 ? -7.732 2.829 3.852 1.00 92.44 92 HIS A O 1
ATOM 716 N N . TRP A 1 93 ? -7.165 1.456 5.566 1.00 95.44 93 TRP A N 1
ATOM 717 C CA . TRP A 1 93 ? -6.662 0.344 4.764 1.00 95.44 93 TRP A CA 1
ATOM 718 C C . TRP A 1 93 ? -7.603 -0.852 4.890 1.00 95.44 93 TRP A C 1
ATOM 720 O O . TRP A 1 93 ? -7.695 -1.461 5.948 1.00 95.44 93 TRP A O 1
ATOM 730 N N . ASP A 1 94 ? -8.263 -1.237 3.796 1.00 95.62 94 ASP A N 1
ATOM 731 C CA . ASP A 1 94 ? -9.105 -2.440 3.791 1.00 95.62 94 ASP A CA 1
ATOM 732 C C . ASP A 1 94 ? -8.260 -3.713 3.929 1.00 95.62 94 ASP A C 1
ATOM 734 O O . ASP A 1 94 ? -8.701 -4.712 4.497 1.00 95.62 94 ASP A O 1
ATOM 738 N N . TYR A 1 95 ? -7.033 -3.676 3.396 1.00 96.75 95 TYR A N 1
ATOM 739 C CA . TYR A 1 95 ? -6.079 -4.772 3.486 1.00 96.75 95 TYR A CA 1
ATOM 740 C C . TYR A 1 95 ? -4.678 -4.260 3.792 1.00 96.75 95 TYR A C 1
ATOM 742 O O . TYR A 1 95 ? -4.168 -3.364 3.118 1.00 96.75 95 TYR A O 1
ATOM 750 N N . ILE A 1 96 ? -4.025 -4.921 4.743 1.00 97.38 96 ILE A N 1
ATOM 751 C CA . ILE A 1 96 ? -2.577 -4.874 4.919 1.00 97.38 96 ILE A CA 1
ATOM 752 C C . ILE A 1 96 ? -2.035 -6.205 4.408 1.00 97.38 96 ILE A C 1
ATOM 754 O O . ILE A 1 96 ? -2.452 -7.269 4.871 1.00 97.38 96 ILE A O 1
ATOM 758 N N . ILE A 1 97 ? -1.143 -6.156 3.424 1.00 97.31 97 ILE A N 1
ATOM 759 C CA . ILE A 1 97 ? -0.574 -7.343 2.790 1.00 97.31 97 ILE A CA 1
ATOM 760 C C . ILE A 1 97 ? 0.943 -7.367 2.931 1.00 97.31 97 ILE A C 1
ATOM 762 O O . ILE A 1 97 ? 1.601 -6.335 3.017 1.00 97.31 97 ILE A O 1
ATOM 766 N N . ALA A 1 98 ? 1.490 -8.574 2.930 1.00 96.12 98 ALA A N 1
ATOM 767 C CA . ALA A 1 98 ? 2.914 -8.852 2.995 1.00 96.12 98 ALA A CA 1
ATOM 768 C C . ALA A 1 98 ? 3.167 -10.159 2.232 1.00 96.12 98 ALA A C 1
ATOM 770 O O . ALA A 1 98 ? 2.395 -11.112 2.367 1.00 96.12 98 ALA A O 1
ATOM 771 N N . SER A 1 99 ? 4.219 -10.214 1.416 1.00 93.81 99 SER A N 1
ATOM 772 C CA . SER A 1 99 ? 4.599 -11.417 0.664 1.00 93.81 99 SER A CA 1
ATOM 773 C C . SER A 1 99 ? 6.069 -11.704 0.914 1.00 93.81 99 SER A C 1
ATOM 775 O O . SER A 1 99 ? 6.915 -10.894 0.563 1.00 93.81 99 SER A O 1
ATOM 777 N N . ASP A 1 100 ? 6.364 -12.866 1.496 1.00 89.25 100 ASP A N 1
ATOM 778 C CA . ASP A 1 100 ? 7.732 -13.330 1.775 1.00 89.25 100 ASP A CA 1
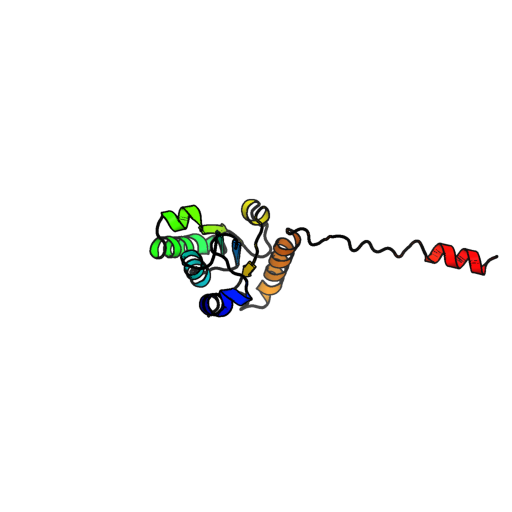ATOM 779 C C . ASP A 1 100 ? 8.545 -12.406 2.714 1.00 89.25 100 ASP A C 1
ATOM 781 O O . ASP A 1 100 ? 9.770 -12.352 2.658 1.00 89.25 100 ASP A O 1
ATOM 785 N N . CYS A 1 101 ? 7.863 -11.692 3.616 1.00 88.38 101 CYS A N 1
ATOM 786 C CA . CYS A 1 101 ? 8.478 -10.702 4.508 1.00 88.38 101 CYS A CA 1
ATOM 787 C C . CYS A 1 101 ? 9.220 -11.302 5.712 1.00 88.38 101 CYS A C 1
ATOM 789 O O . CYS A 1 101 ? 10.174 -10.703 6.195 1.00 88.38 101 CYS A O 1
ATOM 791 N N . VAL A 1 102 ? 8.807 -12.473 6.207 1.00 84.38 102 VAL A N 1
ATOM 792 C CA . VAL A 1 102 ? 9.385 -13.091 7.411 1.00 84.38 102 VAL A CA 1
ATOM 793 C C . VAL A 1 102 ? 10.307 -14.238 7.012 1.00 84.38 102 VAL A C 1
ATOM 795 O O . VAL A 1 102 ? 9.871 -15.370 6.826 1.00 84.38 102 VAL A 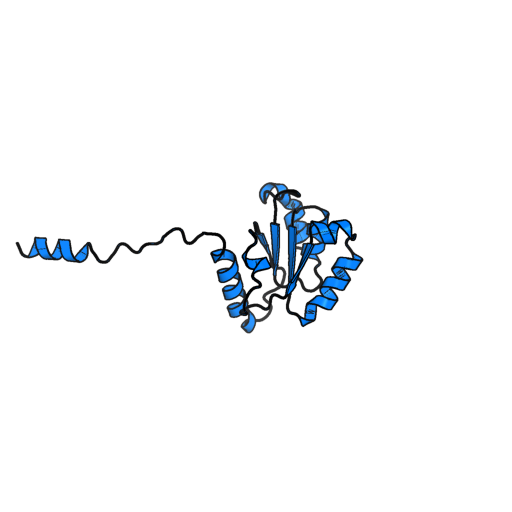O 1
ATOM 798 N N . TYR A 1 103 ? 11.594 -13.928 6.878 1.00 84.56 103 TYR A N 1
ATOM 799 C CA . TYR A 1 103 ? 12.650 -14.888 6.532 1.00 84.56 103 TYR A CA 1
ATOM 800 C C . TYR A 1 103 ? 13.711 -15.047 7.633 1.00 84.56 103 TYR A C 1
ATOM 802 O O . TYR A 1 103 ? 14.611 -15.875 7.512 1.00 84.56 103 TYR A O 1
ATOM 810 N N . ASN A 1 104 ? 13.624 -14.244 8.698 1.00 87.38 104 ASN A N 1
ATOM 811 C CA . ASN A 1 104 ? 14.542 -14.246 9.831 1.00 87.38 104 ASN A CA 1
ATOM 812 C C . ASN A 1 104 ? 13.744 -14.044 11.135 1.00 87.38 104 ASN A C 1
ATOM 814 O O . ASN A 1 104 ? 12.807 -13.253 11.177 1.00 87.38 104 ASN A O 1
ATOM 818 N N . GLU A 1 105 ? 14.094 -14.752 12.204 1.00 90.19 105 GLU A N 1
ATOM 819 C CA . GLU A 1 105 ? 13.440 -14.629 13.512 1.00 90.19 105 GLU A CA 1
ATOM 820 C C . GLU A 1 105 ? 13.602 -13.238 14.146 1.00 90.19 105 GLU A C 1
ATOM 822 O O . GLU A 1 105 ? 12.682 -12.749 14.801 1.00 90.19 105 GLU A O 1
ATOM 827 N N . PHE A 1 106 ? 14.716 -12.547 13.884 1.00 91.12 106 PHE A N 1
ATOM 828 C CA . PHE A 1 106 ? 15.000 -11.239 14.487 1.00 91.12 106 PHE A CA 1
ATOM 829 C C . PHE A 1 106 ? 14.068 -10.118 14.005 1.00 91.12 106 PHE A C 1
ATOM 831 O O . PHE A 1 106 ? 13.902 -9.123 14.704 1.00 91.12 106 PHE A O 1
ATOM 838 N N . ILE A 1 107 ? 13.434 -10.270 12.838 1.00 91.94 107 ILE A N 1
ATOM 839 C CA . ILE A 1 107 ? 12.522 -9.256 12.277 1.00 91.94 107 ILE A CA 1
ATOM 840 C C . ILE A 1 107 ? 11.064 -9.459 12.707 1.00 91.94 107 ILE A C 1
ATOM 842 O O . ILE A 1 107 ? 10.242 -8.564 12.524 1.00 91.94 107 ILE A O 1
ATOM 846 N N . VAL A 1 108 ? 10.730 -10.609 13.306 1.00 94.31 108 VAL A N 1
ATOM 847 C CA . VAL A 1 108 ? 9.346 -10.962 13.663 1.00 94.31 108 VAL A CA 1
ATOM 848 C C . VAL A 1 108 ? 8.762 -9.975 14.669 1.00 94.31 108 VAL A C 1
ATOM 850 O O . VAL A 1 108 ? 7.640 -9.514 14.478 1.00 94.31 108 VAL A O 1
ATOM 853 N N . GLY A 1 109 ? 9.517 -9.620 15.714 1.00 96.38 109 GLY A N 1
ATOM 854 C CA . GLY A 1 109 ? 9.045 -8.698 16.753 1.00 96.38 109 GLY A CA 1
ATOM 855 C C . GLY A 1 109 ? 8.664 -7.332 16.181 1.00 96.38 109 GLY A C 1
ATOM 856 O O . GLY A 1 109 ? 7.537 -6.877 16.363 1.00 96.38 109 GLY A O 1
ATOM 857 N N . ALA A 1 110 ? 9.572 -6.735 15.408 1.00 96.25 110 ALA A N 1
ATOM 858 C CA . ALA A 1 110 ? 9.357 -5.447 14.754 1.00 96.25 110 ALA A CA 1
ATOM 859 C C . ALA A 1 110 ? 8.191 -5.486 13.746 1.00 96.25 110 ALA A C 1
ATOM 861 O O . ALA A 1 110 ? 7.387 -4.553 13.669 1.00 96.25 110 ALA A O 1
ATOM 862 N N . PHE A 1 111 ? 8.056 -6.583 12.992 1.00 96.62 111 PHE A N 1
ATOM 863 C CA . PHE A 1 111 ? 6.959 -6.773 12.042 1.00 96.62 111 PHE A CA 1
ATOM 864 C C . PHE A 1 111 ? 5.595 -6.860 12.744 1.00 96.62 111 PHE A C 1
ATOM 866 O O . PHE A 1 111 ? 4.647 -6.180 12.348 1.00 96.62 111 PHE A O 1
ATOM 873 N N . VAL A 1 112 ? 5.496 -7.644 13.822 1.00 95.62 112 VAL A N 1
ATOM 874 C CA . VAL A 1 112 ? 4.262 -7.780 14.615 1.00 95.62 112 VAL A CA 1
ATOM 875 C C . VAL A 1 112 ? 3.888 -6.462 15.289 1.00 95.62 112 VAL A C 1
ATOM 877 O O . VAL A 1 112 ? 2.720 -6.080 15.265 1.00 95.62 112 VAL A O 1
ATOM 880 N N . GLU A 1 113 ? 4.859 -5.737 15.844 1.00 95.75 113 GLU A N 1
ATOM 881 C CA . GLU A 1 113 ? 4.626 -4.414 16.429 1.00 95.75 113 GLU A CA 1
ATOM 882 C C . GLU A 1 113 ? 4.060 -3.429 15.398 1.00 95.75 113 GLU A C 1
ATOM 884 O O . GLU A 1 113 ? 3.084 -2.725 15.666 1.00 95.75 113 GLU A O 1
ATOM 889 N N . THR A 1 114 ? 4.628 -3.426 14.194 1.00 96.56 114 THR A N 1
ATOM 890 C CA . THR A 1 114 ? 4.151 -2.601 13.079 1.00 96.56 114 THR A CA 1
ATOM 891 C C . THR A 1 114 ? 2.705 -2.932 12.722 1.00 96.56 114 THR A C 1
ATOM 893 O O . THR A 1 114 ? 1.869 -2.033 12.640 1.00 96.56 114 THR A O 1
ATOM 896 N N . LEU A 1 115 ? 2.384 -4.221 12.560 1.00 95.62 115 LEU A N 1
ATOM 897 C CA . LEU A 1 115 ? 1.019 -4.670 12.284 1.00 95.62 115 LEU A CA 1
ATOM 898 C C . LEU A 1 115 ? 0.051 -4.262 13.396 1.00 95.62 115 LEU A C 1
ATOM 900 O O . LEU A 1 115 ? -1.038 -3.780 13.101 1.00 95.62 115 LEU A O 1
ATOM 904 N N . ALA A 1 116 ? 0.444 -4.398 14.665 1.00 93.69 116 ALA A N 1
ATOM 905 C CA . ALA A 1 116 ? -0.388 -3.989 15.792 1.00 93.69 116 ALA A CA 1
ATOM 906 C C . ALA A 1 116 ? -0.697 -2.485 15.748 1.00 93.69 116 ALA A C 1
ATOM 908 O O . ALA A 1 116 ? -1.847 -2.092 15.931 1.00 93.69 116 ALA A O 1
ATOM 909 N N . ARG A 1 117 ? 0.298 -1.639 15.453 1.00 93.25 117 ARG A N 1
ATOM 910 C CA . ARG A 1 117 ? 0.104 -0.186 15.306 1.00 93.25 117 ARG A CA 1
ATOM 911 C C . ARG A 1 117 ? -0.826 0.153 14.138 1.00 93.25 117 ARG A C 1
ATOM 913 O O . ARG A 1 117 ? -1.718 0.978 14.307 1.00 93.25 117 ARG A O 1
ATOM 920 N N . LEU A 1 118 ? -0.656 -0.504 12.989 1.00 93.88 118 LEU A N 1
ATOM 921 C CA . LEU A 1 118 ? -1.493 -0.283 11.805 1.00 93.88 118 LEU A CA 1
ATOM 922 C C . LEU A 1 118 ? -2.944 -0.734 12.031 1.00 93.88 118 LEU A C 1
ATOM 924 O O . LEU A 1 118 ? -3.868 0.019 11.738 1.00 93.88 118 LEU A O 1
ATOM 928 N N . CYS A 1 119 ? -3.154 -1.918 12.610 1.00 88.31 119 CYS A N 1
ATOM 929 C CA . CYS A 1 119 ? -4.490 -2.455 12.881 1.00 88.31 119 CYS A CA 1
ATOM 930 C C . CYS A 1 119 ? -5.221 -1.708 14.007 1.00 88.31 119 CYS A C 1
ATOM 932 O O . CYS A 1 119 ? -6.443 -1.599 13.977 1.00 88.31 119 CYS A O 1
ATOM 934 N N . ASN A 1 120 ? -4.499 -1.176 14.998 1.00 80.19 120 ASN A N 1
ATOM 935 C CA . ASN A 1 120 ? -5.106 -0.418 16.098 1.00 80.19 120 ASN A CA 1
ATOM 936 C C . ASN A 1 120 ? -5.529 1.002 15.702 1.00 80.19 120 ASN A C 1
ATOM 938 O O . ASN A 1 120 ? -6.256 1.652 16.456 1.00 80.19 120 ASN A O 1
ATOM 942 N N . ASN A 1 121 ? -5.085 1.492 14.544 1.00 66.06 121 ASN A N 1
ATOM 943 C CA . ASN A 1 121 ? -5.424 2.830 14.077 1.00 66.06 121 ASN A CA 1
ATOM 944 C C . ASN A 1 121 ? -6.833 2.905 13.465 1.00 66.06 121 ASN A C 1
ATOM 946 O O . ASN A 1 121 ? -7.507 3.934 13.536 1.00 66.06 121 ASN A O 1
ATOM 950 N N . ASP A 1 122 ? -7.344 1.772 12.984 1.00 51.44 122 ASP A N 1
ATOM 951 C CA . ASP A 1 122 ? -8.756 1.597 12.675 1.00 51.44 122 ASP A CA 1
ATOM 952 C C . ASP A 1 122 ? -9.509 1.232 13.945 1.00 51.44 122 ASP A C 1
ATOM 954 O O . ASP A 1 122 ? -9.670 0.060 14.223 1.00 51.44 122 ASP A O 1
ATOM 958 N N . LYS A 1 123 ? -9.936 2.225 14.738 1.00 49.62 123 LYS A N 1
ATOM 959 C CA . LYS A 1 123 ? -11.068 2.212 15.705 1.00 49.62 123 LYS A CA 1
ATOM 960 C C . LYS A 1 123 ? -11.596 0.840 16.215 1.00 49.62 123 LYS A C 1
ATOM 962 O O . LYS A 1 123 ? -12.804 0.679 16.400 1.00 49.62 123 LYS A O 1
ATOM 967 N N . PHE A 1 124 ? -10.724 -0.114 16.536 1.00 41.00 124 PHE A N 1
ATOM 968 C CA . PHE A 1 124 ? -11.052 -1.463 17.009 1.00 41.00 124 PHE A CA 1
ATOM 969 C C . PHE A 1 124 ? -10.659 -1.647 18.477 1.00 41.00 124 PHE A C 1
ATOM 971 O O . PHE A 1 124 ? -10.690 -2.744 19.014 1.00 41.00 124 PHE A O 1
ATOM 978 N N . MET A 1 125 ? -10.410 -0.540 19.180 1.00 38.09 125 MET A N 1
ATOM 979 C CA . MET A 1 125 ? -10.525 -0.463 20.637 1.00 38.09 125 MET A CA 1
ATOM 980 C C . MET A 1 125 ? -11.860 0.171 21.028 1.00 38.09 125 MET A C 1
ATOM 982 O O . MET A 1 125 ? -11.937 1.120 21.809 1.00 38.09 125 MET A O 1
ATOM 986 N N . LYS A 1 126 ? -12.962 -0.380 20.506 1.00 33.12 126 LYS A N 1
ATOM 987 C CA . LYS A 1 126 ? -14.268 -0.204 21.142 1.00 33.12 126 LYS A CA 1
ATOM 988 C C . LYS A 1 126 ? -14.298 -1.106 22.384 1.00 33.12 126 LYS A C 1
ATOM 990 O O . LYS A 1 126 ? -14.855 -2.190 22.355 1.00 33.12 126 LYS A O 1
ATOM 995 N N . ARG A 1 127 ? -13.684 -0.606 23.463 1.00 40.66 127 ARG A N 1
ATOM 996 C CA . ARG A 1 127 ? -14.012 -0.892 24.869 1.00 40.66 127 ARG A CA 1
ATOM 997 C C . ARG A 1 127 ? -14.036 -2.381 25.266 1.00 40.66 127 ARG A C 1
ATOM 999 O O . ARG A 1 127 ? -15.104 -2.970 25.362 1.00 40.66 127 ARG A O 1
ATOM 1006 N N . ILE A 1 128 ? -12.886 -2.922 25.676 1.00 39.62 128 ILE A N 1
ATOM 1007 C CA . ILE A 1 128 ? -12.874 -3.791 26.865 1.00 39.62 128 ILE A CA 1
ATOM 1008 C C . ILE A 1 128 ? -12.614 -2.852 28.041 1.00 39.62 128 ILE A C 1
ATOM 1010 O O . ILE A 1 128 ? -11.483 -2.479 28.331 1.00 39.62 128 ILE A O 1
ATOM 1014 N N . HIS A 1 129 ? -13.697 -2.347 28.627 1.00 36.06 129 HIS A N 1
ATOM 1015 C CA . HIS A 1 129 ? -13.642 -1.869 29.999 1.00 36.06 129 HIS A CA 1
ATOM 1016 C C . HIS A 1 129 ? -13.664 -3.149 30.833 1.00 36.06 129 HIS A C 1
ATOM 1018 O O . HIS A 1 129 ? -14.645 -3.888 30.761 1.00 36.06 129 HIS A O 1
ATOM 1024 N N . GLU A 1 130 ? -12.580 -3.455 31.539 1.00 39.25 130 GLU A N 1
ATOM 1025 C CA . GLU A 1 130 ? -12.643 -4.386 32.663 1.00 39.25 130 GLU A CA 1
ATOM 1026 C C . GLU A 1 130 ? -13.579 -3.764 33.709 1.00 39.25 130 GLU A C 1
ATOM 1028 O O . GLU A 1 130 ? -13.173 -2.956 34.539 1.00 39.25 130 GLU A O 1
ATOM 1033 N N . GLU A 1 131 ? -14.868 -4.091 33.639 1.00 50.03 131 GLU A N 1
ATOM 1034 C CA . GLU A 1 131 ? -15.716 -4.077 34.826 1.00 50.03 131 GLU A CA 1
ATOM 1035 C C . GLU A 1 131 ? -15.382 -5.330 35.629 1.00 50.03 131 GLU A C 1
ATOM 1037 O O . GLU A 1 131 ? -15.958 -6.391 35.410 1.00 50.03 131 GLU A O 1
ATOM 1042 N N . SER A 1 132 ? -14.427 -5.215 36.548 1.00 46.97 132 SER A N 1
ATOM 1043 C CA . SER A 1 132 ? -14.284 -6.173 37.648 1.00 46.97 132 SER A CA 1
ATOM 1044 C C . SER A 1 132 ? -13.383 -5.619 38.749 1.00 46.97 132 SER A C 1
ATOM 1046 O O . SER A 1 132 ? -12.283 -6.116 38.959 1.00 46.97 132 SER A O 1
ATOM 1048 N N . VAL A 1 133 ? -13.849 -4.578 39.452 1.00 45.31 133 VAL A N 1
ATOM 1049 C CA . VAL A 1 133 ? -13.358 -4.261 40.815 1.00 45.31 133 VAL A CA 1
ATOM 1050 C C . VAL A 1 133 ? -14.490 -3.847 41.780 1.00 45.31 133 VAL A C 1
ATOM 1052 O O . VAL A 1 133 ? -14.304 -3.920 42.985 1.00 45.31 133 VAL A O 1
ATOM 1055 N N . GLN A 1 134 ? -15.697 -3.486 41.318 1.00 44.59 134 GLN A N 1
ATOM 1056 C CA . GLN A 1 134 ? -16.766 -3.001 42.221 1.00 44.59 134 GLN A CA 1
ATOM 1057 C C . GLN A 1 134 ? -17.785 -4.046 42.706 1.00 44.59 134 GLN A C 1
ATOM 1059 O O . GLN A 1 134 ? -18.606 -3.728 43.566 1.00 44.59 134 GLN A O 1
ATOM 1064 N N . ASP A 1 135 ? -17.738 -5.288 42.219 1.00 46.94 135 ASP A N 1
ATOM 1065 C CA . ASP A 1 135 ? -18.671 -6.329 42.680 1.00 46.94 135 ASP A CA 1
ATOM 1066 C C . ASP A 1 135 ? -18.147 -7.146 43.872 1.00 46.94 135 ASP A C 1
ATOM 1068 O O . ASP A 1 135 ? -18.952 -7.717 44.606 1.00 46.94 135 ASP A O 1
ATOM 1072 N N . ASP A 1 136 ? -16.840 -7.103 44.158 1.00 47.59 136 ASP A N 1
ATOM 1073 C CA . ASP A 1 136 ? -16.253 -7.774 45.331 1.00 47.59 136 ASP A CA 1
ATOM 1074 C C . ASP A 1 136 ? -16.525 -7.037 46.657 1.00 47.59 136 ASP A C 1
ATOM 1076 O O . ASP A 1 136 ? -16.553 -7.663 47.719 1.00 47.59 136 ASP A O 1
ATOM 1080 N N . GLU A 1 137 ? -16.783 -5.724 46.631 1.00 47.78 137 GLU A N 1
ATOM 1081 C CA . GLU A 1 137 ? -17.134 -4.971 47.849 1.00 47.78 137 GLU A CA 1
ATOM 1082 C C . GLU A 1 137 ? -18.592 -5.210 48.276 1.00 47.78 137 GLU A C 1
ATOM 1084 O O . GLU A 1 137 ? -18.881 -5.296 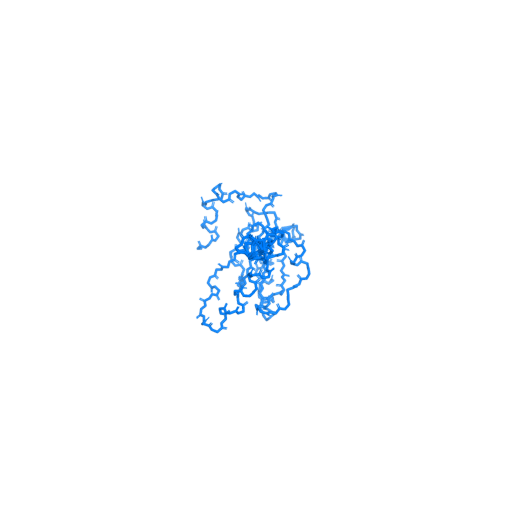49.467 1.00 47.78 137 GLU A O 1
ATOM 1089 N N . ARG A 1 138 ? -19.509 -5.438 47.323 1.00 48.19 138 ARG A N 1
ATOM 1090 C CA . ARG A 1 138 ? -20.932 -5.699 47.625 1.00 48.19 138 ARG A CA 1
ATOM 1091 C C . ARG A 1 138 ? -21.217 -7.106 48.146 1.00 48.19 138 ARG A C 1
ATOM 1093 O O . ARG A 1 138 ? -22.269 -7.321 48.747 1.00 48.19 138 ARG A O 1
ATOM 1100 N N . ILE A 1 139 ? -20.319 -8.063 47.914 1.00 52.91 139 ILE A N 1
ATOM 1101 C CA . ILE A 1 139 ? -20.461 -9.425 48.447 1.00 52.91 139 ILE A CA 1
ATOM 1102 C C . ILE A 1 139 ? -19.959 -9.484 49.895 1.00 52.91 139 ILE A C 1
ATOM 1104 O O . ILE A 1 139 ? -20.615 -10.102 50.729 1.00 52.91 139 ILE A O 1
ATOM 1108 N N . LYS A 1 140 ? -18.893 -8.748 50.243 1.00 51.41 140 LYS A N 1
ATOM 1109 C CA . LYS A 1 140 ? -18.388 -8.705 51.626 1.00 51.41 140 LYS A CA 1
ATOM 1110 C C . LYS A 1 140 ? -19.361 -8.061 52.618 1.00 51.41 140 LYS A C 1
ATOM 1112 O O . LYS A 1 140 ? -19.459 -8.533 53.741 1.00 51.41 140 LYS A O 1
ATOM 1117 N N . GLU A 1 141 ? -20.143 -7.063 52.205 1.00 52.78 141 GLU A N 1
ATOM 1118 C CA . GLU A 1 141 ? -21.134 -6.432 53.095 1.00 52.78 141 GLU A CA 1
ATOM 1119 C C . GLU A 1 141 ? -22.398 -7.282 53.342 1.00 52.78 141 GLU A C 1
ATOM 1121 O O . GLU A 1 141 ? -23.132 -7.009 54.290 1.00 52.78 141 GLU A O 1
ATOM 1126 N N . ARG A 1 142 ? -22.675 -8.321 52.535 1.00 52.47 142 ARG A N 1
ATOM 1127 C CA . ARG A 1 142 ? -23.821 -9.233 52.762 1.00 52.47 142 ARG A CA 1
ATOM 1128 C C . ARG A 1 142 ? -23.495 -10.439 53.636 1.00 52.47 142 ARG A C 1
ATOM 1130 O O . ARG A 1 142 ? -24.429 -11.032 54.163 1.00 52.47 142 ARG A O 1
ATOM 1137 N N . ASP A 1 143 ? -22.219 -10.776 53.790 1.00 51.75 143 ASP A N 1
ATOM 1138 C CA . ASP A 1 143 ? -21.780 -11.883 54.647 1.00 51.75 143 ASP A CA 1
ATOM 1139 C C . ASP A 1 143 ? -21.422 -11.419 56.078 1.00 51.75 143 ASP A C 1
ATOM 1141 O O . ASP A 1 143 ? -21.187 -12.251 56.955 1.00 51.75 143 ASP A O 1
ATOM 1145 N N . GLU A 1 144 ? -21.428 -10.103 56.339 1.00 52.81 144 GLU A N 1
ATOM 1146 C CA . GLU A 1 144 ? -21.181 -9.494 57.660 1.00 52.81 144 GLU A CA 1
ATOM 1147 C C . GLU A 1 144 ? -22.426 -8.833 58.305 1.00 52.81 144 GLU A C 1
ATOM 1149 O O . GLU A 1 144 ? -22.310 -8.239 59.380 1.00 52.81 144 GLU A O 1
ATOM 1154 N N . ALA A 1 145 ? -23.616 -8.957 57.698 1.00 46.25 145 ALA A N 1
ATOM 1155 C CA . ALA A 1 145 ? -24.895 -8.445 58.220 1.00 46.25 145 ALA A CA 1
ATOM 1156 C C . ALA A 1 145 ? -25.885 -9.574 58.547 1.00 46.25 145 ALA A C 1
ATOM 1158 O O . ALA A 1 145 ? -26.557 -9.476 59.602 1.00 46.25 145 ALA A O 1
#

pLDDT: mean 86.52, std 18.63, range [33.12, 98.62]

Sequence (145 aa):
MLSKFMFAHRGWLNLSTDKTNILELGSGCGLTGISLATTLVKLIALTDQATMLPHLWKNVKRNLDSDLISSKVLVAELTWGEEIDKDILSQHWDYIIASDCVYNEFIVGAFVETLARLCNNDKFMKRIHEESVQDDERIKERDEA

Foldseek 3Di:
DVLVVCVVCVVVLVFDLCDAEEEEEACQQVVNVLSCLVPTYQAYEREDAPVRQVNNVVSSPVRDDPVSCVGHYHYDYDDFLDDDDPVLLVDDHSYYDYDPPDPDPVCVVSNVVRVVSNVVSPPPCPDPPPPDDPPVVVVVVVVVD

Organism: NCBI:txid44941